Protein AF-A0A6G4WJS1-F1 (afdb_monomer_lite)

Sequence (84 aa):
MANPPRRPTNPMAAADFKPIKQPAAPVRETSAAPNVRELVSIRIDRGVLDYFQQDGPGWQDRINDTLRHAIAKSGPPLVAAHAR

Radius of gyration: 26.72 Å; chains: 1; bounding box: 83×45×38 Å

Structure (mmCIF, N/CA/C/O backbone):
data_AF-A0A6G4WJS1-F1
#
_entry.id   AF-A0A6G4WJS1-F1
#
loop_
_atom_site.group_PDB
_atom_site.id
_atom_site.type_symbol
_atom_site.label_atom_id
_atom_site.label_alt_id
_atom_site.label_comp_id
_atom_site.label_asym_id
_atom_site.label_entity_id
_atom_site.label_seq_id
_atom_site.pdbx_PDB_ins_code
_atom_site.Cartn_x
_atom_site.Cartn_y
_atom_site.Cartn_z
_atom_site.occupancy
_atom_site.B_iso_or_equiv
_atom_site.auth_seq_id
_atom_site.auth_comp_id
_atom_site.auth_asym_id
_atom_site.auth_atom_id
_atom_site.pdbx_PDB_model_num
ATOM 1 N N . MET A 1 1 ? 63.456 -23.949 11.896 1.00 47.06 1 MET A N 1
ATOM 2 C CA . MET A 1 1 ? 62.407 -22.908 11.916 1.00 47.06 1 MET A CA 1
ATOM 3 C C . MET A 1 1 ? 61.580 -23.065 10.646 1.00 47.06 1 MET A C 1
ATOM 5 O O . MET A 1 1 ? 62.091 -22.776 9.573 1.00 47.06 1 MET A O 1
ATOM 9 N N . ALA A 1 2 ? 60.378 -23.634 10.735 1.00 51.97 2 ALA A N 1
ATOM 10 C CA . ALA A 1 2 ? 59.492 -23.820 9.586 1.00 51.97 2 ALA A CA 1
ATOM 11 C C . ALA A 1 2 ? 58.729 -22.515 9.315 1.00 51.97 2 ALA A C 1
ATOM 13 O O . ALA A 1 2 ? 58.058 -22.018 10.215 1.00 51.97 2 ALA A O 1
ATOM 14 N N . ASN A 1 3 ? 58.822 -21.965 8.104 1.00 56.44 3 ASN A N 1
ATOM 15 C CA . ASN A 1 3 ? 57.976 -20.853 7.672 1.00 56.44 3 ASN A CA 1
ATOM 16 C C . ASN A 1 3 ? 57.236 -21.293 6.395 1.00 56.44 3 ASN A C 1
ATOM 18 O O . ASN A 1 3 ? 57.904 -21.631 5.415 1.00 56.44 3 ASN A O 1
ATOM 22 N N . PRO A 1 4 ? 55.894 -21.387 6.401 1.00 60.00 4 PRO A N 1
ATOM 23 C CA . PRO A 1 4 ? 55.143 -21.934 5.276 1.00 60.00 4 PRO A CA 1
ATOM 24 C C . PRO A 1 4 ? 55.162 -20.989 4.058 1.00 60.00 4 PRO A C 1
ATOM 26 O O . PRO A 1 4 ? 55.230 -19.766 4.223 1.00 60.00 4 PRO A O 1
ATOM 29 N N . PRO A 1 5 ? 55.068 -21.528 2.827 1.00 64.75 5 PRO A N 1
ATOM 30 C CA . PRO A 1 5 ? 55.071 -20.732 1.606 1.00 64.75 5 PRO A CA 1
ATOM 31 C C . PRO A 1 5 ? 53.743 -19.975 1.479 1.00 64.75 5 PRO A C 1
ATOM 33 O O . PRO A 1 5 ? 52.682 -20.586 1.380 1.00 64.75 5 PRO A O 1
ATOM 36 N N . ARG A 1 6 ? 53.773 -18.637 1.458 1.00 62.44 6 ARG A N 1
ATOM 37 C CA . ARG A 1 6 ? 52.581 -17.839 1.131 1.00 62.44 6 ARG A CA 1
ATOM 38 C C . ARG A 1 6 ? 52.584 -17.452 -0.342 1.00 62.44 6 ARG A C 1
ATOM 40 O O . ARG A 1 6 ? 53.321 -16.558 -0.752 1.00 62.44 6 ARG A O 1
ATOM 47 N N . ARG A 1 7 ? 51.698 -18.069 -1.117 1.00 59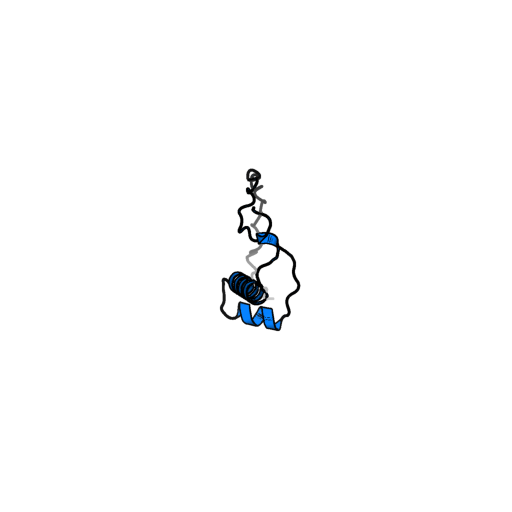.41 7 ARG A N 1
ATOM 48 C CA . ARG A 1 7 ? 51.170 -17.520 -2.373 1.00 59.41 7 ARG A CA 1
ATOM 49 C C . ARG A 1 7 ? 49.826 -18.187 -2.687 1.00 59.41 7 ARG A C 1
ATOM 51 O O . ARG A 1 7 ? 49.686 -19.354 -2.332 1.00 59.41 7 ARG A O 1
ATOM 58 N N . PRO A 1 8 ? 48.953 -17.594 -3.519 1.00 56.19 8 PRO A N 1
ATOM 59 C CA . PRO A 1 8 ? 48.502 -16.204 -3.707 1.00 56.19 8 PRO A CA 1
ATOM 60 C C . PRO A 1 8 ? 47.040 -16.123 -3.164 1.00 56.19 8 PRO A C 1
ATOM 62 O O . PRO A 1 8 ? 46.597 -17.040 -2.494 1.00 56.19 8 PRO A O 1
ATOM 65 N N . THR A 1 9 ? 46.202 -15.098 -3.292 1.00 49.47 9 THR A N 1
ATOM 66 C CA . THR A 1 9 ? 45.706 -14.487 -4.527 1.00 49.47 9 THR A CA 1
ATOM 67 C C . THR A 1 9 ? 44.777 -13.368 -4.088 1.00 49.47 9 THR A C 1
ATOM 69 O O . THR A 1 9 ? 43.806 -13.593 -3.376 1.00 49.47 9 THR A O 1
ATOM 72 N N . ASN A 1 10 ? 45.110 -12.151 -4.484 1.00 55.97 10 ASN A N 1
ATOM 73 C CA . ASN A 1 10 ? 44.247 -10.992 -4.363 1.00 55.97 10 ASN A CA 1
ATOM 74 C C . ASN A 1 10 ? 43.028 -11.171 -5.302 1.00 55.97 10 ASN A C 1
ATOM 76 O O . ASN A 1 10 ? 43.264 -11.321 -6.500 1.00 55.97 10 ASN A O 1
ATOM 80 N N . PRO A 1 11 ? 41.763 -11.146 -4.829 1.00 56.09 11 PRO A N 1
ATOM 81 C CA . PRO A 1 11 ? 40.594 -11.076 -5.710 1.00 56.09 11 PRO A CA 1
ATOM 82 C C . PRO A 1 11 ? 40.130 -9.635 -5.997 1.00 56.09 11 PRO A C 1
ATOM 84 O O . PRO A 1 11 ? 39.148 -9.441 -6.700 1.00 56.09 11 PRO A O 1
ATOM 87 N N . MET A 1 12 ? 40.810 -8.612 -5.471 1.00 52.69 12 MET A N 1
ATOM 88 C CA . MET A 1 12 ? 40.394 -7.206 -5.574 1.00 52.69 12 MET A CA 1
ATOM 89 C C . MET A 1 12 ? 41.071 -6.440 -6.727 1.00 52.69 12 MET A C 1
ATOM 91 O O . MET A 1 12 ? 40.901 -5.230 -6.849 1.00 52.69 12 MET A O 1
ATOM 95 N N . ALA A 1 13 ? 41.860 -7.110 -7.571 1.00 56.75 13 ALA A N 1
ATOM 96 C CA . ALA A 1 13 ? 42.559 -6.485 -8.692 1.00 56.75 13 ALA A CA 1
ATOM 97 C C . ALA A 1 13 ? 41.852 -6.787 -10.023 1.00 56.75 13 ALA A C 1
ATOM 99 O O . ALA A 1 13 ? 42.298 -7.663 -10.756 1.00 56.75 13 ALA A O 1
ATOM 100 N N . ALA A 1 14 ? 40.742 -6.084 -10.286 1.00 57.28 14 ALA A N 1
ATOM 101 C CA . ALA A 1 14 ? 40.255 -5.643 -11.608 1.00 57.28 14 ALA A CA 1
ATOM 102 C C . ALA A 1 14 ? 38.724 -5.490 -11.609 1.00 57.28 14 ALA A C 1
ATOM 104 O O . ALA A 1 14 ? 37.992 -6.387 -12.017 1.00 57.28 14 ALA A O 1
ATOM 105 N N . ALA A 1 15 ? 38.238 -4.321 -11.203 1.00 56.97 15 ALA A N 1
ATOM 106 C CA . ALA A 1 15 ? 3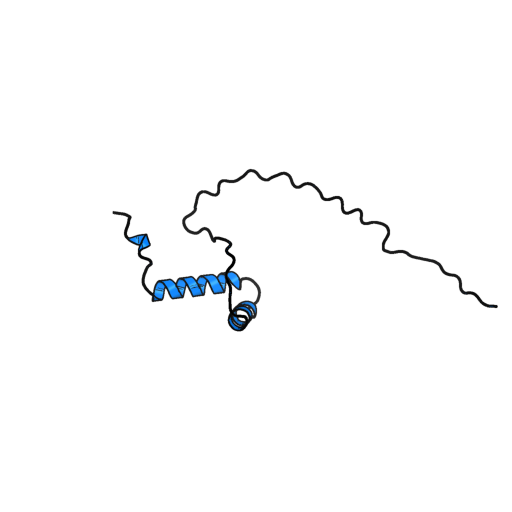6.926 -3.841 -11.623 1.00 56.97 15 ALA A CA 1
ATOM 107 C C . ALA A 1 15 ? 36.946 -2.309 -11.636 1.00 56.97 15 ALA A C 1
ATOM 109 O O . ALA A 1 15 ? 36.342 -1.645 -10.799 1.00 56.97 15 ALA A O 1
ATOM 110 N N . ASP A 1 16 ? 37.679 -1.753 -12.601 1.00 57.25 16 ASP A N 1
ATOM 111 C CA . ASP A 1 16 ? 37.480 -0.386 -13.078 1.00 57.25 16 ASP A CA 1
ATOM 112 C C . ASP A 1 16 ? 36.057 -0.275 -13.657 1.00 57.25 16 ASP A C 1
ATOM 114 O O . ASP A 1 16 ? 35.830 -0.428 -14.861 1.00 57.25 16 ASP A O 1
ATOM 118 N N . PHE A 1 17 ? 35.069 -0.038 -12.792 1.00 61.22 17 PHE A N 1
ATOM 119 C CA . PHE A 1 17 ? 33.729 0.361 -13.208 1.00 61.22 17 PHE A CA 1
ATOM 120 C C . PHE A 1 17 ? 33.792 1.800 -13.719 1.00 61.22 17 PHE A C 1
ATOM 122 O O . PHE A 1 17 ? 33.601 2.771 -12.988 1.00 61.22 17 PHE A O 1
ATOM 129 N N . LYS A 1 18 ? 34.083 1.935 -15.011 1.00 65.50 18 LYS A N 1
ATOM 130 C CA . LYS A 1 18 ? 33.927 3.190 -15.744 1.00 65.50 18 LYS A CA 1
ATOM 131 C C . LYS A 1 18 ? 32.424 3.452 -15.907 1.00 65.50 18 LYS A C 1
ATOM 133 O O . LYS A 1 18 ? 31.757 2.637 -16.548 1.00 65.50 18 LYS A O 1
ATOM 138 N N . PRO A 1 19 ? 31.860 4.546 -15.365 1.00 56.34 19 PRO A N 1
ATOM 139 C CA . PRO A 1 19 ? 30.455 4.856 -15.576 1.00 56.34 19 PRO A CA 1
ATOM 140 C C . PRO A 1 19 ? 30.255 5.203 -17.053 1.00 56.34 19 PRO A C 1
ATOM 142 O O . PRO A 1 19 ? 30.740 6.222 -17.549 1.00 56.34 19 PRO A O 1
ATOM 145 N N . ILE A 1 20 ? 29.556 4.331 -17.774 1.00 59.03 20 ILE A N 1
ATOM 146 C CA . ILE A 1 20 ? 29.108 4.602 -19.137 1.00 59.03 20 ILE A CA 1
ATOM 147 C C . ILE A 1 20 ? 28.084 5.734 -19.025 1.00 59.03 20 ILE A C 1
ATOM 149 O O . ILE A 1 20 ? 27.001 5.543 -18.476 1.00 59.03 20 ILE A O 1
ATOM 153 N N . LYS A 1 21 ? 28.437 6.931 -19.509 1.00 63.22 21 LYS A N 1
ATOM 154 C CA . LYS A 1 21 ? 27.483 8.033 -19.680 1.00 63.22 21 LYS A CA 1
ATOM 155 C C . LYS A 1 21 ? 26.361 7.547 -20.593 1.00 63.22 21 LYS A C 1
ATOM 157 O O . LYS A 1 21 ? 26.561 7.368 -21.792 1.00 63.22 21 LYS A O 1
ATOM 162 N N . GLN A 1 22 ? 25.194 7.320 -20.007 1.00 62.78 22 GLN A N 1
ATOM 163 C CA . GLN A 1 22 ? 23.973 7.024 -20.738 1.00 62.78 22 GLN A CA 1
ATOM 164 C C . GLN A 1 22 ? 23.600 8.277 -21.555 1.00 62.78 22 GLN A C 1
ATOM 166 O O . GLN A 1 22 ? 23.569 9.370 -20.979 1.00 62.78 22 GLN A O 1
ATOM 171 N N . PRO A 1 23 ? 23.364 8.181 -22.876 1.00 53.72 23 PRO A N 1
ATOM 172 C CA . PRO A 1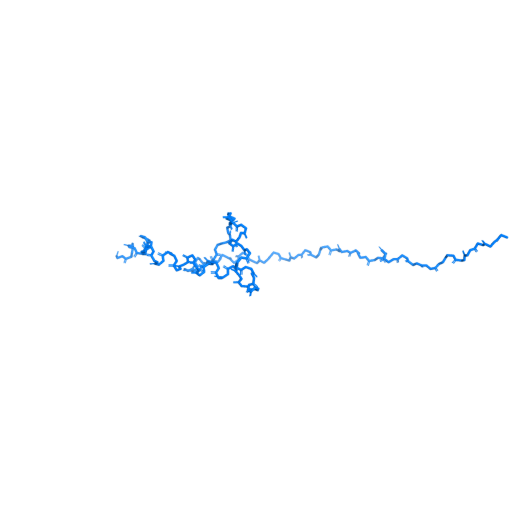 23 ? 22.889 9.322 -23.649 1.00 53.72 23 PRO A CA 1
ATOM 173 C C . PRO A 1 23 ? 21.546 9.777 -23.078 1.00 53.72 23 PRO A C 1
ATOM 175 O O . PRO A 1 23 ? 20.675 8.943 -22.828 1.00 53.72 23 PRO A O 1
ATOM 178 N N . ALA A 1 24 ? 21.391 11.083 -22.856 1.00 59.09 24 ALA A N 1
ATOM 179 C CA . ALA A 1 24 ? 20.128 11.662 -22.425 1.00 59.09 24 ALA A CA 1
ATOM 180 C C . ALA A 1 24 ? 19.037 11.259 -23.426 1.00 59.09 24 ALA A C 1
ATOM 182 O O . ALA A 1 24 ? 19.080 11.652 -24.593 1.00 59.09 24 ALA A O 1
ATOM 183 N N . ALA A 1 25 ? 18.094 10.427 -22.981 1.00 60.69 25 ALA A N 1
ATOM 184 C CA . ALA A 1 25 ? 16.913 10.113 -23.765 1.00 60.69 25 ALA A CA 1
ATOM 185 C C . ALA A 1 25 ? 16.180 11.430 -24.077 1.00 60.69 25 ALA A C 1
ATOM 187 O O . ALA A 1 25 ? 16.140 12.309 -23.209 1.00 60.69 25 ALA A O 1
ATOM 188 N N . PRO A 1 26 ? 15.622 11.595 -25.291 1.00 54.72 26 PRO A N 1
ATOM 189 C CA . PRO A 1 26 ? 14.857 12.788 -25.618 1.00 54.72 26 PRO A CA 1
ATOM 190 C C . PRO A 1 26 ? 13.765 12.952 -24.565 1.00 54.72 26 PRO A C 1
ATOM 192 O O . PRO A 1 26 ? 13.096 11.970 -24.225 1.00 54.72 26 PRO A O 1
ATOM 195 N N . VAL A 1 27 ? 13.618 14.173 -24.038 1.00 59.66 27 VAL A N 1
ATOM 196 C CA . VAL A 1 27 ? 12.499 14.554 -23.173 1.00 59.66 27 VAL A CA 1
ATOM 197 C C . VAL A 1 27 ? 11.239 14.303 -23.986 1.00 59.66 27 VAL A C 1
ATOM 199 O O . VAL A 1 27 ? 10.812 15.119 -24.796 1.00 59.66 27 VAL A O 1
ATOM 202 N N . ARG A 1 28 ? 10.686 13.100 -23.835 1.00 60.06 28 ARG A N 1
ATOM 203 C CA . ARG A 1 28 ? 9.326 12.814 -24.240 1.00 60.06 28 ARG A CA 1
ATOM 204 C C . ARG A 1 28 ? 8.500 13.626 -23.269 1.00 60.06 28 ARG A C 1
ATOM 206 O O . ARG A 1 28 ? 8.345 13.225 -22.119 1.00 60.06 28 ARG A O 1
ATOM 213 N N . GLU A 1 29 ? 8.042 14.784 -23.723 1.00 62.69 29 GLU A N 1
ATOM 214 C CA . GLU A 1 29 ? 6.902 15.459 -23.129 1.00 62.69 29 GLU A CA 1
ATOM 215 C C . GLU A 1 29 ? 5.774 14.431 -23.133 1.00 62.69 29 GLU A C 1
ATOM 217 O O . GLU A 1 29 ? 5.134 14.172 -24.154 1.00 62.69 29 GLU A O 1
ATOM 222 N N . THR A 1 30 ? 5.626 13.715 -22.021 1.00 54.88 30 THR A N 1
ATOM 223 C CA . THR A 1 30 ? 4.533 12.778 -21.847 1.00 54.88 30 THR A CA 1
ATOM 224 C C . THR A 1 30 ? 3.293 13.641 -21.805 1.00 54.88 30 THR A C 1
ATOM 226 O O . THR A 1 30 ? 2.987 14.238 -20.772 1.00 54.88 30 THR A O 1
ATOM 229 N N . SER A 1 31 ? 2.620 13.753 -22.951 1.00 56.66 31 SER A N 1
ATOM 230 C CA . SER A 1 31 ? 1.263 14.267 -23.034 1.00 56.66 31 SER A CA 1
ATOM 231 C C . SER A 1 31 ? 0.499 13.681 -21.858 1.00 56.66 31 SER A C 1
ATOM 233 O O . SER A 1 31 ? 0.542 12.464 -21.660 1.00 56.66 31 SER A O 1
ATOM 235 N N . ALA A 1 32 ? -0.093 14.554 -21.043 1.00 53.22 32 ALA A N 1
ATOM 236 C CA . ALA A 1 32 ? -0.803 14.198 -19.827 1.00 53.22 32 ALA A CA 1
ATOM 237 C C . ALA A 1 32 ? -1.950 13.242 -20.176 1.00 53.22 32 ALA A C 1
ATOM 239 O O . ALA A 1 32 ? -3.075 13.652 -20.456 1.00 53.22 32 ALA A O 1
ATOM 240 N N . ALA A 1 33 ? -1.641 11.950 -20.247 1.00 54.16 33 ALA A N 1
ATOM 241 C CA . ALA A 1 33 ? -2.633 10.933 -20.494 1.00 54.16 33 ALA A CA 1
ATOM 242 C C . ALA A 1 33 ? -3.547 10.894 -19.258 1.00 54.16 33 ALA A C 1
ATOM 244 O O . ALA A 1 33 ? -3.055 10.997 -18.131 1.00 54.16 33 ALA A O 1
ATOM 245 N N . PRO A 1 34 ? -4.866 10.712 -19.425 1.00 55.09 34 PRO A N 1
ATOM 246 C CA . PRO A 1 34 ? -5.844 10.774 -18.331 1.00 55.09 34 PRO A CA 1
ATOM 247 C C . PRO A 1 34 ? -5.757 9.611 -17.314 1.00 55.09 34 PRO A C 1
ATOM 249 O O . PRO A 1 34 ? -6.733 9.271 -16.657 1.00 55.09 34 PRO A O 1
ATOM 252 N N . ASN A 1 35 ? -4.599 8.965 -17.173 1.00 62.84 35 ASN A N 1
ATOM 253 C CA . ASN A 1 35 ? -4.358 7.866 -16.238 1.00 62.84 35 ASN A CA 1
ATOM 254 C C . ASN A 1 35 ? -2.874 7.734 -15.843 1.00 62.84 35 ASN A C 1
ATOM 256 O O . ASN A 1 35 ? -2.424 6.651 -15.463 1.00 62.84 35 ASN A O 1
ATOM 260 N N . VAL A 1 36 ? -2.091 8.812 -15.965 1.00 75.81 36 VAL A N 1
ATOM 261 C CA . VAL A 1 36 ? -0.684 8.794 -15.544 1.00 75.81 36 VAL A CA 1
ATOM 262 C C . VAL A 1 36 ? -0.622 8.610 -14.029 1.00 75.81 36 VAL A C 1
ATOM 264 O O . VAL A 1 36 ? -1.265 9.334 -13.272 1.00 75.81 36 VAL A O 1
ATOM 267 N N . ARG A 1 37 ? 0.150 7.613 -13.589 1.00 83.19 37 ARG A N 1
ATOM 268 C CA . ARG A 1 37 ? 0.502 7.445 -12.180 1.00 83.19 37 ARG A CA 1
ATOM 269 C C . ARG A 1 37 ? 1.622 8.418 -11.858 1.00 83.19 37 ARG A C 1
ATOM 271 O O . ARG A 1 37 ? 2.679 8.362 -12.482 1.00 83.19 37 ARG A O 1
ATOM 278 N N . GLU A 1 38 ? 1.382 9.292 -10.896 1.00 88.00 38 GLU A N 1
ATOM 279 C CA . GLU A 1 38 ? 2.399 10.211 -10.407 1.00 88.00 38 GLU A CA 1
ATOM 280 C C . GLU A 1 38 ? 3.198 9.547 -9.282 1.00 88.00 38 GLU A C 1
ATOM 282 O O . GLU A 1 38 ? 2.627 8.975 -8.350 1.00 88.00 38 GLU A O 1
ATOM 287 N N . LEU A 1 39 ? 4.528 9.599 -9.376 1.00 90.00 39 LEU A N 1
ATOM 288 C CA . LEU A 1 39 ? 5.400 9.135 -8.305 1.00 90.00 39 LEU A CA 1
ATOM 289 C C . LEU A 1 39 ? 5.460 10.214 -7.223 1.00 90.00 39 LEU A C 1
ATOM 291 O O . LEU A 1 39 ? 6.091 11.251 -7.410 1.00 90.00 39 LEU A O 1
ATOM 295 N N . VAL A 1 40 ? 4.832 9.941 -6.084 1.00 90.56 40 VAL A N 1
ATOM 296 C CA . VAL A 1 40 ? 4.780 10.864 -4.948 1.00 90.56 40 VAL A CA 1
ATOM 297 C C . VAL A 1 40 ? 5.314 10.214 -3.676 1.00 90.56 40 VAL A C 1
ATOM 299 O O . VAL A 1 40 ? 5.173 9.010 -3.454 1.00 90.56 40 VAL A O 1
ATOM 302 N N . SER A 1 41 ? 5.908 11.031 -2.809 1.00 92.00 41 SER A N 1
ATOM 303 C CA . SER A 1 41 ? 6.364 10.602 -1.487 1.00 92.00 41 SER A CA 1
ATOM 304 C C . SER A 1 41 ? 5.223 10.719 -0.479 1.00 92.00 41 SER A C 1
ATOM 306 O O . SER A 1 41 ? 4.931 11.810 0.008 1.00 92.00 41 SER A O 1
ATOM 308 N N . ILE A 1 42 ? 4.592 9.594 -0.143 1.00 91.44 42 ILE A N 1
ATOM 309 C CA . ILE A 1 42 ? 3.545 9.507 0.886 1.00 91.44 42 ILE A CA 1
ATOM 310 C C . ILE A 1 42 ? 4.023 8.682 2.082 1.00 91.44 42 ILE A C 1
ATOM 312 O O . ILE A 1 42 ? 4.818 7.753 1.937 1.00 91.44 42 ILE A O 1
ATOM 316 N N . ARG A 1 43 ? 3.534 9.010 3.281 1.00 95.94 43 ARG A N 1
ATOM 317 C CA . ARG A 1 43 ? 3.775 8.199 4.482 1.00 95.94 43 ARG A CA 1
ATOM 318 C C . ARG A 1 43 ? 2.669 7.157 4.618 1.00 95.94 43 ARG A C 1
ATOM 320 O O . ARG A 1 43 ? 1.497 7.517 4.646 1.00 95.94 43 ARG A O 1
ATOM 327 N N . ILE A 1 44 ? 3.055 5.889 4.724 1.00 94.69 44 ILE A N 1
ATOM 328 C CA . ILE A 1 44 ? 2.153 4.749 4.925 1.00 94.69 44 ILE A CA 1
ATOM 329 C C . ILE A 1 44 ? 2.548 4.062 6.233 1.00 94.69 44 ILE A C 1
ATOM 331 O O . ILE A 1 44 ? 3.737 3.949 6.536 1.00 94.69 44 ILE A O 1
ATOM 335 N N . ASP A 1 45 ? 1.554 3.624 7.003 1.00 97.75 45 ASP A N 1
ATOM 336 C CA . ASP A 1 45 ? 1.780 2.818 8.201 1.00 97.75 45 ASP A CA 1
ATOM 337 C C . ASP A 1 45 ? 2.504 1.498 7.875 1.00 97.75 45 ASP A C 1
ATOM 339 O O . ASP A 1 45 ? 2.311 0.906 6.808 1.00 97.75 45 ASP A O 1
ATOM 343 N N . ARG A 1 46 ? 3.334 1.018 8.808 1.00 96.44 46 ARG A N 1
ATOM 344 C CA . ARG A 1 46 ? 4.138 -0.188 8.591 1.00 96.44 46 ARG A CA 1
ATOM 345 C C . ARG A 1 46 ? 3.280 -1.446 8.454 1.00 96.44 46 ARG A C 1
ATOM 347 O O . ARG A 1 46 ? 3.579 -2.257 7.585 1.00 96.44 46 ARG A O 1
ATOM 354 N N . GLY A 1 47 ? 2.230 -1.599 9.259 1.00 97.31 47 GLY A N 1
ATOM 355 C CA . GLY A 1 47 ? 1.346 -2.765 9.196 1.00 97.31 47 GLY A CA 1
ATOM 356 C C . GLY A 1 47 ? 0.564 -2.817 7.887 1.00 97.31 47 GLY A C 1
ATOM 357 O O . GLY A 1 47 ? 0.423 -3.879 7.285 1.00 97.31 47 GLY A O 1
ATOM 358 N N . VAL A 1 48 ? 0.136 -1.652 7.393 1.00 95.69 48 VAL A N 1
ATOM 359 C CA . VAL A 1 48 ? -0.492 -1.535 6.070 1.00 95.69 48 VAL A CA 1
ATOM 360 C C . VAL A 1 48 ? 0.497 -1.919 4.968 1.00 95.69 48 VAL A C 1
ATOM 362 O O . VAL A 1 48 ? 0.147 -2.677 4.067 1.00 95.69 48 VAL A O 1
ATOM 365 N N . LEU A 1 49 ? 1.739 -1.435 5.039 1.00 95.69 49 LEU A N 1
ATOM 366 C CA . LEU A 1 49 ? 2.762 -1.765 4.047 1.00 95.69 49 LEU A CA 1
ATOM 367 C C . LEU A 1 49 ? 3.071 -3.269 4.011 1.00 95.69 49 LEU A C 1
ATOM 369 O O . LEU A 1 49 ? 3.091 -3.851 2.926 1.00 95.69 49 LEU A O 1
ATOM 373 N N . ASP A 1 50 ? 3.272 -3.889 5.176 1.00 97.25 50 ASP A N 1
ATOM 374 C CA . ASP A 1 50 ? 3.519 -5.331 5.300 1.00 97.25 50 ASP A CA 1
ATOM 375 C C . ASP A 1 50 ? 2.349 -6.150 4.729 1.00 97.25 50 ASP A C 1
ATOM 377 O O . ASP A 1 50 ? 2.573 -7.068 3.939 1.00 97.25 50 ASP A O 1
ATOM 381 N N . TYR A 1 51 ? 1.103 -5.755 5.022 1.00 96.62 51 TYR A N 1
ATOM 382 C CA . TYR A 1 51 ? -0.090 -6.413 4.479 1.00 96.62 51 TYR A CA 1
ATOM 383 C C . TYR A 1 51 ? -0.104 -6.442 2.945 1.00 96.62 51 TYR A C 1
ATOM 385 O O . TYR A 1 51 ? -0.415 -7.467 2.352 1.00 96.62 51 TYR A O 1
ATOM 393 N N . PHE A 1 52 ? 0.249 -5.345 2.270 1.00 95.75 52 PHE A N 1
ATOM 394 C CA . PHE A 1 52 ? 0.250 -5.335 0.802 1.00 95.75 52 PHE A CA 1
ATOM 395 C C . PHE A 1 52 ? 1.476 -6.033 0.196 1.00 95.75 52 PHE A C 1
ATOM 397 O O . PHE A 1 52 ? 1.380 -6.594 -0.904 1.00 95.75 52 PHE A O 1
ATOM 404 N N . GLN A 1 53 ? 2.619 -6.002 0.890 1.00 95.56 53 GLN A N 1
ATOM 405 C CA . GLN A 1 53 ? 3.867 -6.631 0.447 1.00 95.56 53 GLN A CA 1
ATOM 406 C C . GLN A 1 53 ? 3.86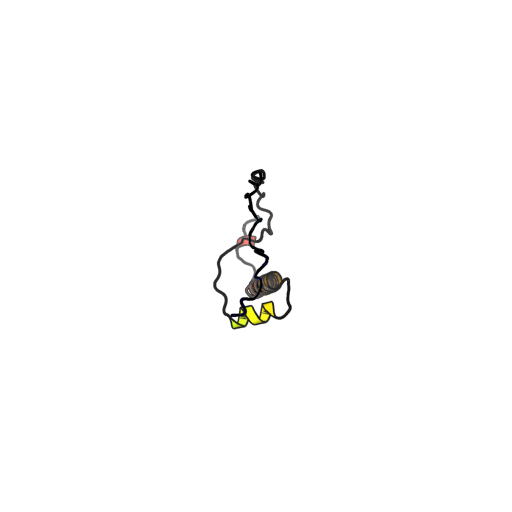5 -8.158 0.584 1.00 95.56 53 GLN A C 1
ATOM 408 O O . GLN A 1 53 ? 4.565 -8.810 -0.192 1.00 95.56 53 GLN A O 1
ATOM 413 N N . GLN A 1 54 ? 3.077 -8.728 1.504 1.00 95.50 54 GLN A N 1
ATOM 414 C CA . GLN A 1 54 ? 3.042 -10.178 1.754 1.00 95.50 54 GLN A CA 1
ATOM 415 C C . GLN A 1 54 ? 2.710 -11.003 0.496 1.00 95.50 54 GLN A C 1
ATOM 417 O O . GLN A 1 54 ? 3.259 -12.084 0.302 1.00 95.50 54 GLN A O 1
ATOM 422 N N . ASP A 1 55 ? 1.875 -10.459 -0.395 1.00 88.31 55 ASP A N 1
ATOM 423 C CA . ASP A 1 55 ? 1.445 -11.115 -1.638 1.00 88.31 55 ASP A CA 1
ATOM 424 C C . ASP A 1 55 ? 2.469 -10.960 -2.785 1.00 88.31 55 ASP A C 1
ATOM 426 O O . ASP A 1 55 ? 2.213 -11.348 -3.926 1.00 88.31 55 ASP A O 1
ATOM 430 N N . GLY A 1 56 ? 3.637 -10.366 -2.514 1.00 91.12 56 GLY A N 1
ATOM 431 C CA . GLY A 1 56 ? 4.751 -10.275 -3.456 1.00 91.12 56 GLY A CA 1
ATOM 432 C C . GLY A 1 56 ? 4.651 -9.109 -4.455 1.00 91.12 56 GLY A C 1
ATOM 433 O O . GLY A 1 56 ? 4.073 -8.061 -4.141 1.00 91.12 56 GLY A O 1
ATOM 434 N N . PRO A 1 57 ? 5.252 -9.234 -5.658 1.00 94.81 57 PRO A N 1
ATOM 435 C CA . PRO A 1 57 ? 5.284 -8.174 -6.670 1.00 94.81 57 PRO A CA 1
ATOM 436 C C . PRO A 1 57 ? 3.897 -7.576 -6.981 1.00 94.81 57 PRO A C 1
ATOM 438 O O . PRO A 1 57 ? 2.867 -8.238 -6.852 1.00 94.81 57 PRO A O 1
ATOM 441 N N . GLY A 1 58 ? 3.858 -6.299 -7.376 1.00 94.25 58 GLY A N 1
ATOM 442 C CA . GLY A 1 58 ? 2.601 -5.583 -7.656 1.00 94.25 58 GLY A CA 1
ATOM 443 C C . GLY A 1 58 ? 1.866 -5.054 -6.415 1.00 94.25 58 GLY A C 1
ATOM 444 O O . GLY A 1 58 ? 0.717 -4.634 -6.504 1.00 94.25 58 GLY A O 1
ATOM 445 N N . TRP A 1 59 ? 2.507 -5.040 -5.242 1.00 96.12 59 TRP A N 1
ATOM 446 C CA . TRP A 1 59 ? 1.900 -4.510 -4.012 1.00 96.12 59 TRP A CA 1
ATOM 447 C C . TRP A 1 59 ? 1.501 -3.029 -4.111 1.00 96.12 59 TRP A C 1
ATOM 449 O O . TRP A 1 59 ? 0.506 -2.619 -3.519 1.00 96.12 59 TRP A O 1
ATOM 459 N N . GLN A 1 60 ? 2.231 -2.231 -4.898 1.00 94.19 60 GLN A N 1
ATOM 460 C CA . GLN A 1 60 ? 1.887 -0.827 -5.146 1.00 94.19 60 GLN A CA 1
ATOM 461 C C . GLN A 1 60 ? 0.606 -0.683 -5.974 1.00 94.19 60 GLN A C 1
ATOM 463 O O . GLN A 1 60 ? -0.213 0.186 -5.681 1.00 94.19 60 GLN A O 1
ATOM 468 N N . ASP A 1 61 ? 0.400 -1.554 -6.968 1.00 93.69 61 ASP A N 1
ATOM 469 C CA . ASP A 1 61 ? -0.840 -1.604 -7.746 1.00 93.69 61 ASP A CA 1
ATOM 470 C C . ASP A 1 61 ? -2.036 -1.924 -6.848 1.00 93.69 61 ASP A C 1
ATOM 472 O O . ASP A 1 61 ? -3.039 -1.216 -6.890 1.00 93.69 61 ASP A O 1
ATOM 476 N N . ARG A 1 62 ? -1.892 -2.914 -5.955 1.00 94.69 62 ARG A N 1
ATOM 477 C CA . ARG A 1 62 ? -2.942 -3.294 -4.992 1.00 94.69 62 ARG A CA 1
ATOM 478 C C . ARG A 1 62 ? -3.305 -2.156 -4.033 1.00 94.69 62 ARG A C 1
ATOM 480 O O . ARG A 1 62 ? -4.489 -1.937 -3.760 1.00 94.69 62 ARG A O 1
ATOM 487 N N . ILE A 1 63 ? -2.312 -1.400 -3.553 1.00 94.94 63 ILE A N 1
ATOM 488 C CA . ILE A 1 63 ? -2.564 -0.181 -2.767 1.00 94.94 63 ILE A CA 1
ATOM 489 C C . ILE A 1 63 ? -3.348 0.832 -3.603 1.00 94.94 63 ILE A C 1
ATOM 491 O O . ILE A 1 63 ? -4.373 1.339 -3.151 1.00 94.94 63 ILE A O 1
ATOM 495 N N . ASN A 1 64 ? -2.901 1.109 -4.827 1.00 94.12 64 ASN A N 1
ATOM 496 C CA . ASN A 1 64 ? -3.554 2.077 -5.703 1.00 94.12 64 ASN A CA 1
ATOM 497 C C . ASN A 1 64 ? -5.008 1.685 -6.036 1.00 94.12 64 ASN A C 1
ATOM 499 O O . ASN A 1 64 ? -5.891 2.542 -6.018 1.00 94.12 64 ASN A O 1
ATOM 503 N N . ASP A 1 65 ? -5.288 0.405 -6.277 1.00 94.44 65 ASP A N 1
ATOM 504 C CA . ASP A 1 65 ? -6.647 -0.084 -6.537 1.00 94.44 65 ASP A CA 1
ATOM 505 C C . ASP A 1 65 ? -7.547 0.039 -5.301 1.00 94.44 65 ASP A C 1
ATOM 507 O O . ASP A 1 65 ? -8.697 0.473 -5.407 1.00 94.44 65 ASP A O 1
ATOM 511 N N . THR A 1 66 ? -7.003 -0.228 -4.110 1.00 94.81 66 THR A N 1
ATOM 512 C CA . THR A 1 66 ? -7.713 -0.008 -2.840 1.00 94.81 66 THR A CA 1
ATOM 513 C C . THR A 1 66 ? -8.086 1.466 -2.661 1.00 94.81 66 THR A C 1
ATOM 515 O O . THR A 1 66 ? -9.221 1.779 -2.294 1.00 94.81 66 THR A O 1
ATOM 518 N N . LEU A 1 67 ? -7.165 2.385 -2.971 1.00 92.75 67 LEU A N 1
ATOM 519 C CA . LEU A 1 67 ? -7.425 3.826 -2.919 1.00 92.75 67 LEU A CA 1
ATOM 520 C C . LEU A 1 67 ? -8.502 4.243 -3.930 1.00 92.75 67 LEU A C 1
ATOM 522 O O . LEU A 1 67 ? -9.413 4.994 -3.580 1.00 92.75 67 LEU A O 1
ATOM 526 N N . ARG A 1 68 ? -8.461 3.714 -5.158 1.00 91.69 68 ARG A N 1
ATOM 527 C CA . ARG A 1 68 ? -9.497 3.955 -6.180 1.00 91.69 68 ARG A CA 1
ATOM 528 C C . ARG A 1 68 ? -10.875 3.480 -5.722 1.00 91.69 68 ARG A C 1
ATOM 530 O O . ARG A 1 68 ? -11.851 4.214 -5.869 1.00 91.69 68 ARG A O 1
ATOM 537 N N . HIS A 1 69 ? -10.956 2.289 -5.132 1.00 92.06 69 HIS A N 1
ATOM 538 C CA . HIS A 1 69 ? -12.202 1.757 -4.576 1.00 92.06 69 HIS A CA 1
ATOM 539 C C . HIS A 1 69 ? -12.728 2.619 -3.421 1.00 92.06 69 HIS A C 1
ATOM 541 O O . HIS A 1 69 ? -13.931 2.874 -3.343 1.00 92.06 69 HIS A O 1
ATOM 547 N N . ALA A 1 70 ? -11.842 3.108 -2.548 1.00 93.00 70 ALA A N 1
ATOM 548 C CA . ALA A 1 70 ? -12.220 4.004 -1.458 1.00 93.00 70 ALA A CA 1
ATOM 549 C C . ALA A 1 70 ? -12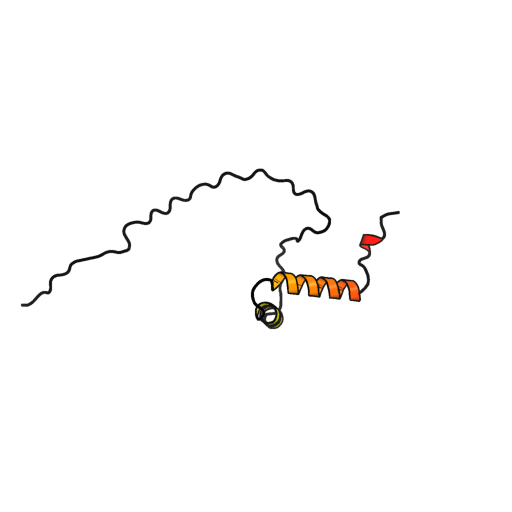.805 5.328 -1.980 1.00 93.00 70 ALA A C 1
ATOM 551 O O . ALA A 1 70 ? -13.853 5.753 -1.495 1.00 93.00 70 ALA A O 1
ATOM 552 N N . ILE A 1 71 ? -12.189 5.921 -3.011 1.00 91.81 71 ILE A N 1
ATOM 553 C CA . ILE A 1 71 ? -12.688 7.140 -3.670 1.00 91.81 71 ILE A CA 1
ATOM 554 C C . ILE A 1 71 ? -14.069 6.894 -4.289 1.00 91.81 71 ILE A C 1
ATOM 556 O O . ILE A 1 71 ? -14.990 7.680 -4.076 1.00 91.81 71 ILE A O 1
ATOM 560 N N . ALA A 1 72 ? -14.241 5.783 -5.013 1.00 88.19 72 ALA A N 1
ATOM 561 C CA . ALA A 1 72 ? -15.528 5.428 -5.609 1.00 88.19 72 ALA A CA 1
ATOM 562 C C . ALA A 1 72 ? -16.632 5.276 -4.546 1.00 88.19 72 ALA A C 1
ATOM 564 O O . ALA A 1 72 ? -17.762 5.715 -4.757 1.00 88.19 72 ALA A O 1
ATOM 565 N N . LYS A 1 73 ? -16.293 4.713 -3.378 1.00 87.00 73 LYS A N 1
ATOM 566 C CA . LYS A 1 73 ? -17.214 4.575 -2.242 1.00 87.00 73 LYS A CA 1
ATOM 567 C C . LYS A 1 73 ? -17.559 5.915 -1.584 1.00 87.00 73 LYS A C 1
ATOM 569 O O . LYS A 1 73 ? -18.682 6.071 -1.114 1.00 87.00 73 LYS A O 1
ATOM 574 N N . SER A 1 74 ? -16.630 6.871 -1.540 1.00 82.81 74 SER A N 1
ATOM 575 C CA . SER A 1 74 ? -16.878 8.211 -0.982 1.00 82.81 74 SER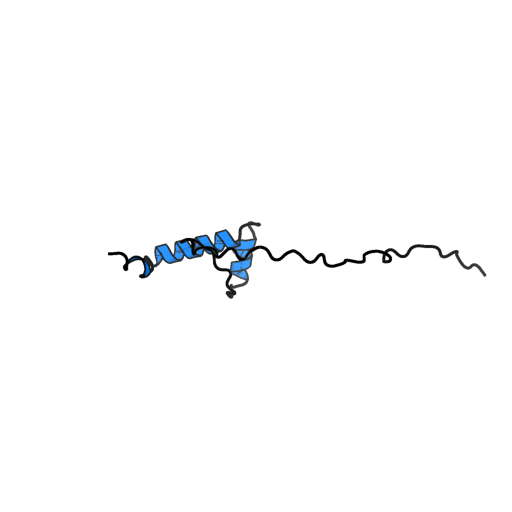 A CA 1
ATOM 576 C C . SER A 1 74 ? -17.688 9.138 -1.903 1.00 82.81 74 SER A C 1
ATOM 578 O O . SER A 1 74 ? -18.014 10.251 -1.498 1.00 82.81 74 SER A O 1
ATOM 580 N N . GLY A 1 75 ? -18.050 8.679 -3.107 1.00 73.38 75 GLY A N 1
ATOM 581 C CA . GLY A 1 75 ? -18.704 9.474 -4.149 1.00 73.38 75 GLY A CA 1
ATOM 582 C C . GLY A 1 75 ? -17.689 10.078 -5.130 1.00 73.38 75 GLY A C 1
ATOM 583 O O . GLY A 1 75 ? -16.530 10.282 -4.761 1.00 73.38 75 GLY A O 1
ATOM 584 N N . PRO A 1 76 ? -18.076 10.331 -6.398 1.00 65.06 76 PRO A N 1
ATOM 585 C CA . PRO A 1 76 ? -17.131 10.784 -7.411 1.00 65.06 76 PRO A CA 1
ATOM 586 C C . PRO A 1 76 ? -16.488 12.118 -6.999 1.00 65.06 76 PRO A C 1
ATOM 588 O O . PRO A 1 76 ? -17.193 13.008 -6.514 1.00 65.06 76 PRO A O 1
ATOM 591 N N . PRO A 1 77 ? -15.170 12.299 -7.208 1.00 57.69 77 PRO A N 1
ATOM 592 C CA . PRO A 1 77 ? -14.540 13.594 -7.004 1.00 57.69 77 PRO A CA 1
ATOM 593 C C . PRO A 1 77 ? -15.216 14.626 -7.917 1.00 57.69 77 PRO A C 1
ATOM 595 O O . PRO A 1 77 ? -15.468 14.358 -9.093 1.00 57.69 77 PRO A O 1
ATOM 598 N N . LEU A 1 78 ? -15.472 15.824 -7.383 1.00 55.69 78 LEU A N 1
ATOM 599 C CA . LEU A 1 78 ? -16.136 16.965 -8.042 1.00 55.69 78 LEU A CA 1
ATOM 600 C C . LEU A 1 78 ? -15.475 17.437 -9.361 1.00 55.69 78 LEU A C 1
ATOM 602 O O . LEU A 1 78 ? -15.943 18.382 -9.989 1.00 55.69 78 LEU A O 1
ATOM 606 N N . VAL A 1 79 ? -14.408 16.780 -9.815 1.00 55.38 79 VAL A N 1
ATOM 607 C CA . VAL A 1 79 ? -13.659 17.109 -11.034 1.00 55.38 79 VAL A CA 1
ATOM 608 C C . VAL A 1 79 ? -14.350 16.648 -12.324 1.00 55.38 79 VAL A C 1
ATOM 610 O O . VAL A 1 79 ? -14.020 17.148 -13.393 1.00 55.38 79 VAL A O 1
ATOM 613 N N . ALA A 1 80 ? -15.337 15.746 -12.255 1.00 51.28 80 ALA A N 1
ATOM 614 C CA . ALA A 1 80 ? -16.095 15.305 -13.435 1.00 51.28 80 ALA A CA 1
ATOM 615 C C . ALA A 1 80 ? -17.261 16.247 -13.823 1.00 51.28 80 ALA A C 1
ATOM 617 O O . ALA A 1 80 ? -17.935 16.006 -14.821 1.00 51.28 80 ALA A O 1
ATOM 618 N N . ALA A 1 81 ? -17.510 17.321 -13.062 1.00 51.00 81 ALA A N 1
ATOM 619 C CA . ALA A 1 81 ? -18.655 18.216 -13.268 1.00 51.00 81 ALA A CA 1
ATOM 620 C C . ALA A 1 81 ? -18.402 19.393 -14.238 1.00 51.00 81 ALA A C 1
ATOM 622 O O . ALA A 1 81 ? -19.302 20.203 -14.434 1.00 51.00 81 ALA A O 1
ATOM 623 N N . HIS A 1 82 ? -17.211 19.513 -14.839 1.00 42.66 82 HIS A N 1
ATOM 624 C CA . HIS A 1 82 ? -16.827 20.690 -15.643 1.00 42.66 82 HIS A CA 1
ATOM 625 C C . HIS A 1 82 ? -16.766 20.475 -17.165 1.00 42.66 82 HIS A C 1
ATOM 627 O O . HIS A 1 82 ? -16.218 21.311 -17.875 1.00 42.66 82 HIS A O 1
ATOM 633 N N . ALA A 1 83 ? -17.348 19.393 -17.686 1.00 47.94 83 ALA A N 1
ATOM 634 C CA . ALA A 1 83 ? -17.523 19.210 -19.128 1.00 47.94 83 ALA A CA 1
ATOM 635 C C . ALA A 1 83 ? -19.016 19.248 -19.489 1.00 47.94 83 ALA A C 1
ATOM 637 O O . ALA A 1 83 ? -19.676 18.212 -19.592 1.00 47.94 83 ALA A O 1
ATOM 638 N N . ARG A 1 84 ? -19.544 20.463 -19.639 1.00 43.28 84 ARG A N 1
ATOM 639 C CA . ARG A 1 84 ? -20.781 20.773 -20.361 1.00 43.28 84 ARG A CA 1
ATOM 640 C C . ARG A 1 84 ? -20.554 22.005 -21.215 1.00 43.28 84 ARG A C 1
ATOM 642 O O . ARG A 1 84 ? -19.895 22.933 -20.702 1.00 43.28 84 ARG A O 1
#

pLDDT: mean 73.45, std 18.54, range [42.66, 97.75]

Secondary structure (DSSP, 8-state):
----------S-S--------------------TTPPP-------HHHHHHHHTT-TTHHHHHHHHHHHHHHHT---GGGG---

Organism: NCBI:txid475069

Foldseek 3Di:
DDDDDDDDDDPPPDDPPDPDPDPPDPPPPPDPDVDDDDDDDDDDDPVLQCVLPVVPPCSVVVVVVVVVVVCVVVPPPPVVVPDD

InterPro domains:
  IPR025528 BrnA antitoxin of type II toxin-antitoxin system [PF14384] (14-70)